Protein AF-A0A0R5RPU9-F1 (afdb_monomer_lite)

Secondary structure (DSSP, 8-state):
-HHHHHHHHHHHHHHHHHHHHHHHHHHHHHHHHHHHHHHHHHHTHHHHHHHHHHTTPPP--TTS--------

Foldseek 3Di:
DPVVVVVVVVVVVVVVVVVVVVVVVVVVVVVVVVVVVVVVVVVVVVVVVVVCVVVVNDDQDPVNDDDDDDDD

Sequence (72 aa):
RFAVVTVQDQSRLHFIALDKAQKQEIKLDQDYARLKLDQARLANHKLIKVAAEKQRLKPPGADNTVMVERKK

pLDDT: mean 76.88, std 11.92, range [54.25, 95.12]

Radius of gyration: 26.76 Å; chains: 1; bounding box: 48×39×69 Å

Structure (mmCIF, N/CA/C/O backbone):
data_AF-A0A0R5RPU9-F1
#
_entry.id   AF-A0A0R5RPU9-F1
#
loop_
_atom_site.group_PDB
_atom_site.id
_atom_site.type_symbol
_atom_site.label_atom_id
_atom_site.label_alt_id
_atom_site.label_comp_id
_atom_site.label_asym_id
_atom_site.label_entity_id
_atom_site.label_seq_id
_atom_site.pdbx_PDB_ins_code
_atom_site.Cartn_x
_atom_site.Cartn_y
_atom_site.Cartn_z
_atom_site.occupancy
_atom_site.B_iso_or_equiv
_atom_site.auth_seq_id
_atom_site.auth_comp_id
_atom_site.auth_asym_id
_atom_site.auth_atom_id
_atom_site.pdbx_PDB_model_num
ATOM 1 N N . ARG A 1 1 ? -27.377 6.591 39.037 1.00 56.19 1 ARG A N 1
ATOM 2 C CA . ARG A 1 1 ? -25.932 6.870 38.810 1.00 56.19 1 ARG A CA 1
ATOM 3 C C . ARG A 1 1 ? -25.236 5.888 37.843 1.00 56.19 1 ARG A C 1
ATOM 5 O O . ARG A 1 1 ? -24.099 6.152 37.493 1.00 56.19 1 ARG A O 1
ATOM 12 N N . PHE A 1 2 ? -25.896 4.839 37.328 1.00 61.19 2 PHE A N 1
ATOM 13 C CA . PHE A 1 2 ? -25.287 3.858 36.402 1.00 61.19 2 PHE A CA 1
ATOM 14 C C . PHE A 1 2 ? -25.306 4.251 34.907 1.00 61.19 2 PHE A C 1
ATOM 16 O O . PHE A 1 2 ? -24.413 3.864 34.158 1.00 61.19 2 PHE A O 1
ATOM 23 N N . ALA A 1 3 ? -26.277 5.062 34.471 1.00 63.56 3 ALA A N 1
ATOM 24 C CA . ALA A 1 3 ? -26.407 5.482 33.068 1.00 63.56 3 ALA A CA 1
ATOM 25 C C . ALA A 1 3 ? -25.262 6.398 32.582 1.00 63.56 3 ALA A C 1
ATOM 27 O O . ALA A 1 3 ? -24.862 6.346 31.428 1.00 63.56 3 ALA A O 1
ATOM 28 N N . VAL A 1 4 ? -24.692 7.223 33.465 1.00 65.38 4 VAL A N 1
ATOM 29 C CA . VAL A 1 4 ? -23.592 8.133 33.090 1.00 65.38 4 VAL A CA 1
ATOM 30 C C . VAL A 1 4 ? -22.291 7.362 32.854 1.00 65.38 4 VAL A C 1
ATOM 32 O O . VAL A 1 4 ? -21.559 7.661 31.917 1.00 65.38 4 VAL A O 1
ATOM 35 N N . VAL A 1 5 ? -22.029 6.331 33.664 1.00 67.62 5 VAL A N 1
ATOM 36 C CA . VAL A 1 5 ? -20.815 5.505 33.558 1.00 67.62 5 VAL A CA 1
ATOM 37 C C . VAL A 1 5 ? -20.821 4.685 32.267 1.00 67.62 5 VAL A C 1
ATOM 39 O O . VAL A 1 5 ? -19.800 4.585 31.598 1.00 67.62 5 VAL A O 1
ATOM 42 N N . THR A 1 6 ? -21.981 4.158 31.875 1.00 69.81 6 THR A N 1
ATOM 43 C CA . THR A 1 6 ? -22.139 3.394 30.626 1.00 69.81 6 THR A CA 1
ATOM 44 C C . THR A 1 6 ? -21.961 4.267 29.382 1.00 69.81 6 THR A C 1
ATOM 46 O O . THR A 1 6 ? -21.277 3.858 28.448 1.00 69.81 6 THR A O 1
ATOM 49 N N . VAL A 1 7 ? -22.478 5.501 29.385 1.00 70.31 7 VAL A N 1
ATOM 50 C CA . VAL A 1 7 ? -22.267 6.461 28.283 1.00 70.31 7 VAL A CA 1
ATOM 51 C C . VAL A 1 7 ? -20.806 6.922 28.195 1.00 70.31 7 VAL A C 1
ATOM 53 O O . VAL A 1 7 ? -20.268 7.071 27.094 1.00 70.31 7 VAL A O 1
ATOM 56 N N . GLN A 1 8 ? -20.136 7.116 29.337 1.00 71.50 8 GLN A N 1
ATOM 57 C CA . GLN A 1 8 ? -18.709 7.454 29.377 1.00 71.50 8 GLN A CA 1
ATOM 58 C C . GLN A 1 8 ? -17.833 6.312 28.849 1.00 71.50 8 GLN A C 1
ATOM 60 O O . GLN A 1 8 ? -16.895 6.564 28.091 1.00 71.50 8 GLN A O 1
ATOM 65 N N . ASP A 1 9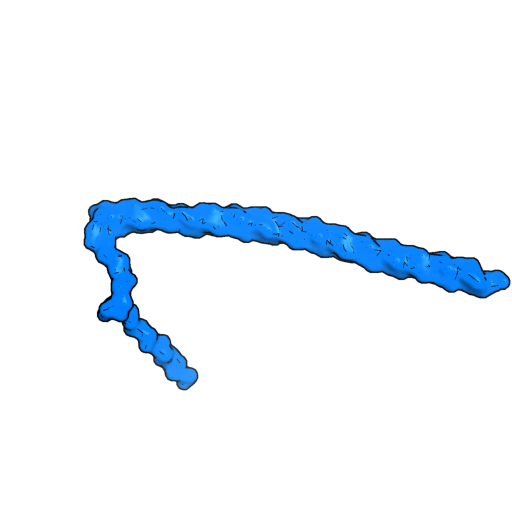 ? -18.158 5.067 29.199 1.00 74.00 9 ASP A N 1
ATOM 66 C CA . ASP A 1 9 ? -17.433 3.888 28.726 1.00 74.00 9 ASP A CA 1
ATOM 67 C C . ASP A 1 9 ? -17.603 3.683 27.210 1.00 74.00 9 ASP A C 1
ATOM 69 O O . ASP A 1 9 ? -16.620 3.538 26.482 1.00 74.00 9 ASP A O 1
ATOM 73 N N . GLN A 1 10 ? -18.829 3.815 26.692 1.00 76.00 10 GLN A N 1
ATOM 74 C CA . GLN A 1 10 ? -19.097 3.749 25.250 1.00 76.00 10 GLN A CA 1
ATOM 75 C C . GLN A 1 10 ? -18.375 4.853 24.472 1.00 76.00 10 GLN A C 1
ATOM 77 O O . GLN A 1 10 ? -17.727 4.577 23.462 1.00 76.00 10 GLN A O 1
ATOM 82 N N . SER A 1 11 ? -18.418 6.094 24.964 1.00 77.50 11 SER A N 1
ATOM 83 C CA . SER A 1 11 ? -17.697 7.219 24.350 1.00 77.50 11 SER A CA 1
ATOM 84 C C . SER A 1 11 ? -16.194 6.945 24.258 1.00 77.50 11 SER A C 1
ATOM 86 O O . SER A 1 11 ? -15.565 7.211 23.232 1.00 77.50 11 SER A O 1
ATOM 88 N N . ARG A 1 12 ? -15.6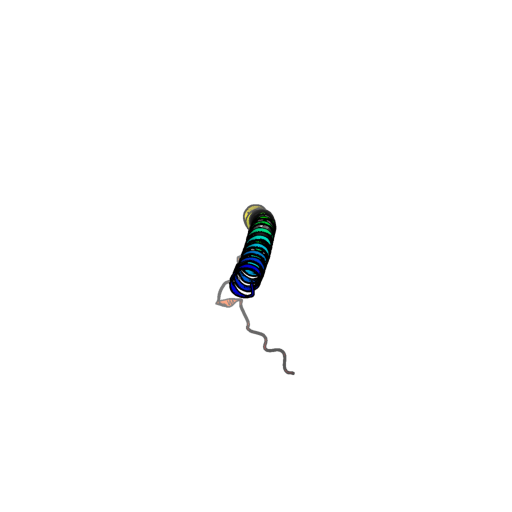15 6.349 25.307 1.00 82.50 12 ARG A N 1
ATOM 89 C CA . ARG A 1 12 ? -14.201 5.971 25.335 1.00 82.50 12 ARG A CA 1
ATOM 90 C C . ARG A 1 12 ? -13.882 4.878 24.314 1.00 82.50 12 ARG A C 1
ATOM 92 O O . ARG A 1 12 ? -12.873 4.983 23.619 1.00 82.50 12 ARG A O 1
ATOM 99 N N . LEU A 1 13 ? -14.732 3.859 24.190 1.00 85.12 13 LEU A N 1
ATOM 100 C CA . LEU A 1 13 ? -14.561 2.787 23.205 1.00 85.12 13 LEU A CA 1
ATOM 101 C C . LEU A 1 13 ? -14.634 3.311 21.765 1.00 85.12 13 LEU A C 1
ATOM 103 O O . LEU A 1 13 ? -13.793 2.945 20.943 1.00 85.12 13 LEU A O 1
ATOM 107 N N . HIS A 1 14 ? -15.576 4.212 21.475 1.00 83.00 14 HIS A N 1
ATOM 108 C CA . HIS A 1 14 ? -15.679 4.858 20.165 1.00 83.00 14 HIS A CA 1
ATOM 109 C C . HIS A 1 14 ? -14.443 5.697 19.838 1.00 83.00 14 HIS A C 1
ATOM 111 O O . HIS A 1 14 ? -13.921 5.600 18.729 1.00 83.00 14 HIS A O 1
ATOM 117 N N . PHE A 1 15 ? -13.925 6.458 20.805 1.00 85.44 15 PHE A N 1
ATOM 118 C CA . PHE A 1 15 ? -12.702 7.236 20.612 1.00 85.44 15 PHE A CA 1
ATOM 119 C C . PHE A 1 15 ? -11.487 6.343 20.324 1.00 85.44 15 PHE A C 1
ATOM 121 O O . PHE A 1 15 ? -10.719 6.617 19.408 1.00 85.44 15 PHE A O 1
ATOM 128 N N . ILE A 1 16 ? -11.343 5.230 21.052 1.00 87.12 16 ILE A N 1
ATOM 129 C CA . ILE A 1 16 ? -10.262 4.261 20.817 1.00 87.12 16 ILE A CA 1
ATOM 130 C C . ILE A 1 16 ? -10.379 3.633 19.423 1.00 87.12 16 ILE A C 1
ATOM 132 O O . ILE A 1 16 ? -9.366 3.439 18.752 1.00 87.12 16 ILE A O 1
ATOM 136 N N . ALA A 1 17 ? -11.591 3.290 18.984 1.00 89.94 17 ALA A N 1
ATOM 137 C CA . ALA A 1 17 ? -11.812 2.743 17.648 1.00 89.94 17 ALA A CA 1
ATOM 138 C C . ALA A 1 17 ? -11.450 3.759 16.553 1.00 89.94 17 ALA A C 1
ATOM 140 O O . ALA A 1 17 ? -10.806 3.393 15.570 1.00 89.94 17 ALA A O 1
ATOM 141 N N . LEU A 1 18 ? -11.805 5.030 16.753 1.00 91.12 18 LEU A N 1
ATOM 142 C CA . LEU A 1 18 ? -11.517 6.111 15.817 1.00 91.12 18 LEU A CA 1
ATOM 143 C C . LEU A 1 18 ? -10.013 6.413 15.729 1.00 91.12 18 LEU A C 1
ATOM 145 O O . LEU A 1 18 ? -9.473 6.467 14.628 1.00 91.12 18 LEU A O 1
ATOM 149 N N . ASP A 1 19 ? -9.315 6.499 16.864 1.00 91.50 19 ASP A N 1
ATOM 150 C CA . ASP A 1 19 ? -7.854 6.675 16.909 1.00 91.50 19 ASP A CA 1
ATOM 151 C C . ASP A 1 19 ? -7.117 5.507 16.227 1.00 91.50 19 ASP A C 1
ATOM 153 O O . ASP A 1 19 ? -6.165 5.708 15.469 1.00 91.50 19 ASP A O 1
ATOM 157 N N . LYS A 1 20 ? -7.586 4.267 16.427 1.00 92.44 20 LYS A N 1
ATOM 158 C CA . LYS A 1 20 ? -7.039 3.093 15.726 1.00 92.44 20 LYS A CA 1
ATOM 159 C C . LYS A 1 20 ? -7.239 3.181 14.214 1.00 92.44 20 LYS A C 1
ATOM 161 O O . LYS A 1 20 ? -6.298 2.898 13.474 1.00 92.44 20 LYS A O 1
ATOM 166 N N . ALA A 1 21 ? -8.430 3.572 13.763 1.00 90.75 21 ALA A N 1
ATOM 167 C CA . ALA A 1 21 ? -8.730 3.720 12.342 1.00 90.75 21 ALA A CA 1
ATOM 168 C C . ALA A 1 21 ? -7.862 4.811 11.693 1.00 90.75 21 ALA A C 1
ATOM 170 O O . ALA A 1 21 ? -7.245 4.557 10.662 1.00 90.75 21 ALA A O 1
ATOM 171 N N . GLN A 1 22 ? -7.717 5.969 12.345 1.00 90.88 22 GLN A N 1
ATOM 172 C CA . GLN A 1 2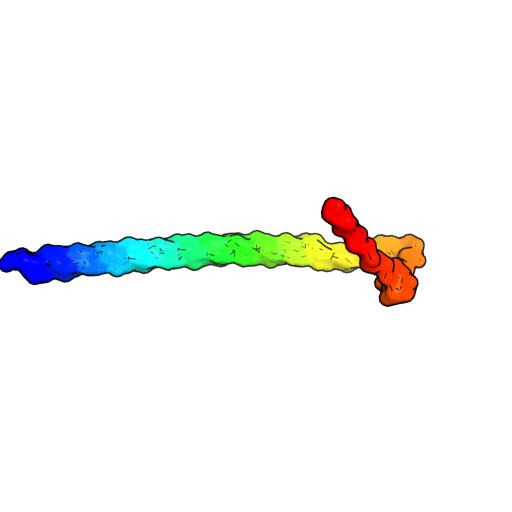2 ? -6.856 7.061 11.874 1.00 90.88 22 GLN A CA 1
ATOM 173 C C . GLN A 1 22 ? -5.385 6.638 11.767 1.00 90.88 22 GLN A C 1
ATOM 175 O O . GLN A 1 22 ? -4.717 6.908 10.772 1.00 90.88 22 GLN A O 1
ATOM 180 N N . LYS A 1 23 ? -4.862 5.914 12.763 1.00 92.44 23 LYS A N 1
ATOM 181 C CA . LYS A 1 23 ? -3.493 5.373 12.702 1.00 92.44 23 LYS A CA 1
ATOM 182 C C . LYS A 1 23 ? -3.308 4.395 11.545 1.00 92.44 23 LYS A C 1
ATOM 184 O O . LYS A 1 23 ? -2.233 4.345 10.948 1.00 92.44 23 LYS A O 1
ATOM 189 N N . GLN A 1 24 ? -4.336 3.610 11.241 1.00 92.69 24 GLN A N 1
ATOM 190 C CA . GLN A 1 24 ? -4.297 2.662 10.137 1.00 92.69 24 GLN A CA 1
ATOM 191 C C . GLN A 1 24 ? -4.334 3.359 8.774 1.00 92.69 24 GLN A C 1
ATOM 193 O O . GLN A 1 24 ? -3.597 2.947 7.882 1.00 92.69 24 GLN A O 1
ATOM 198 N N . GLU A 1 25 ? -5.108 4.433 8.637 1.00 92.81 25 GLU A N 1
ATOM 199 C CA . GLU A 1 25 ? -5.125 5.292 7.447 1.00 92.81 25 GLU A CA 1
ATOM 200 C C . GLU A 1 25 ? -3.737 5.888 7.170 1.00 92.81 25 GLU A C 1
ATOM 202 O O . GLU A 1 25 ? -3.181 5.676 6.096 1.00 92.81 25 GLU A O 1
ATOM 207 N N . ILE A 1 26 ? -3.100 6.490 8.182 1.00 93.94 26 ILE A N 1
ATOM 208 C CA . ILE A 1 26 ? -1.740 7.047 8.054 1.00 93.94 26 ILE A CA 1
ATOM 209 C C . ILE A 1 26 ? -0.737 5.977 7.605 1.00 93.94 26 ILE A C 1
ATOM 211 O O . ILE A 1 26 ? 0.142 6.236 6.781 1.00 93.94 26 ILE A O 1
ATOM 215 N N . LYS A 1 27 ? -0.846 4.760 8.150 1.00 94.38 27 LYS A N 1
ATOM 216 C CA . LYS A 1 27 ? 0.033 3.651 7.767 1.00 94.38 27 LYS A CA 1
ATOM 217 C C . LYS A 1 27 ? -0.177 3.249 6.305 1.00 94.38 27 LYS 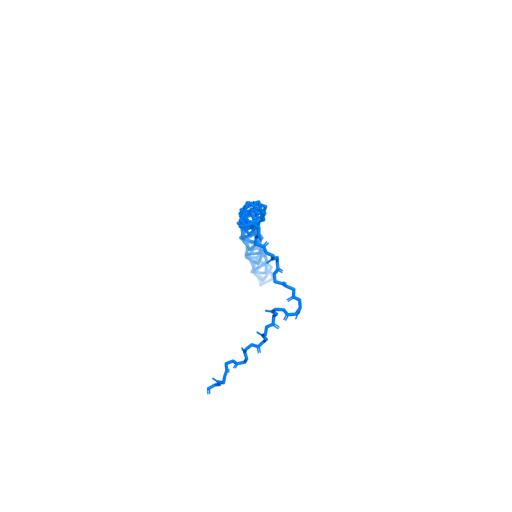A C 1
ATOM 219 O O . LYS A 1 27 ? 0.802 3.051 5.589 1.00 94.38 27 LYS A O 1
ATOM 224 N N . LEU A 1 28 ? -1.432 3.147 5.867 1.00 95.12 28 LEU A N 1
ATOM 225 C CA . LEU A 1 28 ? -1.772 2.812 4.484 1.00 95.12 28 LEU A CA 1
ATOM 226 C C . LEU A 1 28 ? -1.259 3.870 3.506 1.00 95.12 28 LEU A C 1
ATOM 228 O O . LEU A 1 28 ? -0.684 3.506 2.483 1.00 95.12 28 LEU A O 1
ATOM 232 N N . ASP A 1 29 ? -1.377 5.153 3.843 1.00 94.06 29 ASP A N 1
ATOM 233 C CA . ASP A 1 29 ? -0.852 6.244 3.018 1.00 94.06 29 ASP A CA 1
ATOM 234 C C . ASP A 1 29 ? 0.671 6.172 2.867 1.00 94.06 29 ASP A C 1
ATOM 236 O O . ASP A 1 29 ? 1.208 6.337 1.767 1.00 94.06 29 ASP A O 1
ATOM 240 N N . GLN A 1 30 ? 1.386 5.876 3.957 1.00 93.94 30 GLN A N 1
ATOM 241 C CA . GLN A 1 30 ? 2.838 5.688 3.923 1.00 93.94 30 GLN A CA 1
ATOM 242 C C . GLN A 1 30 ? 3.240 4.488 3.062 1.00 93.94 30 GLN A C 1
ATOM 244 O O . GLN A 1 30 ? 4.170 4.587 2.257 1.00 93.94 30 GLN A O 1
ATOM 249 N N . ASP A 1 31 ? 2.547 3.361 3.212 1.00 94.38 31 ASP A N 1
ATOM 250 C CA . ASP A 1 31 ? 2.820 2.154 2.434 1.00 94.38 31 ASP A CA 1
ATOM 251 C C . ASP A 1 31 ? 2.485 2.362 0.949 1.00 94.38 31 ASP A C 1
ATOM 253 O O . ASP A 1 31 ? 3.255 1.951 0.078 1.00 94.38 31 ASP A O 1
ATOM 257 N N . TYR A 1 32 ? 1.412 3.092 0.638 1.00 93.56 32 TYR A N 1
ATOM 258 C CA . TYR A 1 32 ? 1.065 3.470 -0.730 1.00 93.56 32 TYR A CA 1
ATOM 259 C C . TYR A 1 32 ? 2.104 4.409 -1.355 1.00 93.56 32 TYR A C 1
ATOM 261 O O . TYR A 1 32 ? 2.502 4.222 -2.508 1.00 93.56 32 TYR A O 1
ATOM 269 N N . ALA A 1 33 ? 2.608 5.387 -0.597 1.00 92.12 33 ALA A N 1
ATOM 270 C CA . ALA A 1 33 ? 3.679 6.264 -1.058 1.00 92.12 33 ALA A CA 1
ATOM 271 C C . ALA A 1 33 ? 4.960 5.476 -1.381 1.00 92.12 33 ALA A C 1
ATOM 273 O O . ALA A 1 33 ? 5.570 5.700 -2.430 1.00 92.12 33 ALA A O 1
ATOM 274 N N . ARG A 1 34 ? 5.337 4.510 -0.530 1.00 92.00 34 ARG A N 1
ATOM 275 C CA . ARG A 1 34 ? 6.463 3.596 -0.793 1.00 92.00 34 ARG A CA 1
ATOM 276 C C . ARG A 1 34 ? 6.232 2.771 -2.052 1.00 92.00 34 ARG A C 1
ATOM 278 O O . ARG A 1 34 ? 7.091 2.757 -2.929 1.00 92.00 34 ARG A O 1
ATOM 285 N N . LEU A 1 35 ? 5.052 2.166 -2.186 1.00 91.81 35 LEU A N 1
ATOM 286 C CA . LEU A 1 35 ? 4.701 1.366 -3.356 1.00 91.81 35 LEU A CA 1
ATOM 287 C C . LEU A 1 35 ? 4.779 2.185 -4.649 1.00 91.81 35 LEU A C 1
ATOM 289 O O . LEU A 1 35 ? 5.278 1.697 -5.660 1.00 91.81 35 LEU A O 1
ATOM 293 N N . LYS A 1 36 ? 4.338 3.446 -4.625 1.00 88.50 36 LYS A N 1
ATOM 294 C CA . LYS A 1 36 ? 4.428 4.353 -5.775 1.00 88.50 36 LYS A CA 1
ATOM 295 C C . LYS A 1 36 ? 5.879 4.652 -6.161 1.00 88.50 36 LYS A C 1
ATOM 297 O O . LYS A 1 36 ? 6.196 4.703 -7.350 1.00 88.50 36 LYS A O 1
ATOM 302 N N . LEU A 1 37 ? 6.767 4.830 -5.181 1.00 86.69 37 LEU A N 1
ATOM 303 C CA . LEU A 1 37 ? 8.201 5.005 -5.431 1.00 86.69 37 LEU A CA 1
ATOM 304 C C . LEU A 1 37 ? 8.832 3.736 -6.007 1.00 86.69 37 LEU A C 1
ATOM 306 O O . LEU A 1 37 ? 9.579 3.820 -6.981 1.00 86.69 37 LEU A O 1
ATOM 310 N N . ASP A 1 38 ? 8.494 2.568 -5.466 1.00 86.44 38 ASP A N 1
ATOM 311 C CA . ASP A 1 38 ? 8.975 1.285 -5.980 1.00 86.44 38 ASP A CA 1
ATOM 312 C C . ASP A 1 38 ? 8.458 1.021 -7.395 1.00 86.44 38 ASP A C 1
ATOM 314 O O . ASP A 1 38 ? 9.221 0.613 -8.269 1.00 86.44 38 ASP A O 1
ATOM 318 N N . GLN A 1 39 ? 7.195 1.344 -7.673 1.00 83.56 39 GLN A N 1
ATOM 319 C CA . GLN A 1 39 ? 6.635 1.276 -9.016 1.00 83.56 39 GLN A CA 1
ATOM 320 C C . GLN A 1 39 ? 7.372 2.216 -9.972 1.00 83.56 39 GLN A C 1
ATOM 322 O O . GLN A 1 39 ? 7.700 1.802 -11.080 1.00 83.56 39 GLN A O 1
ATOM 327 N N . ALA A 1 40 ? 7.682 3.451 -9.566 1.00 82.69 40 ALA A N 1
ATOM 328 C CA . ALA A 1 40 ? 8.478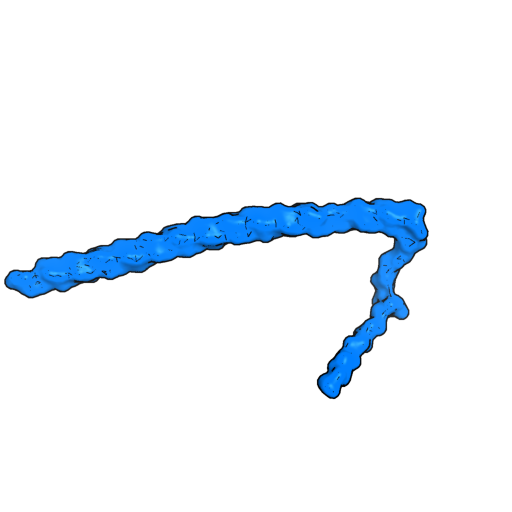 4.371 -10.379 1.00 82.69 40 ALA A CA 1
ATOM 329 C C . ALA A 1 40 ? 9.898 3.828 -10.623 1.00 82.69 40 ALA A C 1
ATOM 331 O O . ALA A 1 40 ? 10.408 3.883 -11.744 1.00 82.69 40 ALA A O 1
ATOM 332 N N . ARG A 1 41 ? 10.513 3.231 -9.596 1.00 77.69 41 ARG A N 1
ATOM 333 C CA . ARG A 1 41 ? 11.828 2.591 -9.688 1.00 77.69 41 ARG A CA 1
ATOM 334 C C . ARG A 1 41 ? 11.815 1.395 -10.637 1.00 77.69 41 ARG A C 1
ATOM 336 O O . ARG A 1 41 ? 12.749 1.257 -11.420 1.00 77.69 41 ARG A O 1
ATOM 343 N N . LEU A 1 42 ? 10.774 0.567 -10.608 1.00 75.06 42 LEU A N 1
ATOM 344 C CA . LEU A 1 42 ? 10.586 -0.565 -11.520 1.00 75.06 42 LEU A CA 1
ATOM 345 C C . LEU A 1 42 ? 10.199 -0.108 -12.934 1.00 75.06 42 LEU A C 1
ATOM 347 O O . LEU A 1 42 ? 10.648 -0.695 -13.914 1.00 75.06 42 LEU A O 1
ATOM 351 N N . ALA A 1 43 ? 9.437 0.980 -13.069 1.00 66.50 43 ALA A N 1
ATOM 352 C CA . ALA A 1 43 ? 9.087 1.593 -14.351 1.00 66.50 43 ALA A CA 1
ATOM 353 C C . ALA A 1 43 ? 10.302 2.189 -15.091 1.00 66.50 43 ALA A C 1
ATOM 355 O O . ALA A 1 43 ? 10.232 2.409 -16.306 1.00 66.50 43 ALA A O 1
ATOM 356 N N . ASN A 1 44 ? 11.465 2.301 -14.429 1.00 63.31 44 ASN A N 1
ATOM 357 C CA . ASN A 1 44 ? 12.764 2.390 -15.113 1.00 63.31 44 ASN A CA 1
ATOM 358 C C . ASN A 1 44 ? 13.069 1.169 -16.000 1.00 63.31 44 ASN A C 1
ATOM 360 O O . ASN A 1 44 ? 14.127 1.109 -16.615 1.00 63.31 44 ASN A O 1
ATOM 364 N N . HIS A 1 45 ? 12.131 0.240 -16.180 1.00 61.56 45 HIS A N 1
ATOM 365 C CA . HIS A 1 45 ? 12.043 -0.657 -17.324 1.00 61.56 45 HIS A CA 1
ATOM 366 C C . HIS A 1 45 ? 12.274 0.045 -18.680 1.00 61.56 45 HIS A C 1
ATOM 368 O O . HIS A 1 45 ? 12.701 -0.608 -19.626 1.00 61.56 45 HIS A O 1
ATOM 374 N N . LYS A 1 46 ? 12.099 1.375 -18.786 1.00 63.06 46 LYS A N 1
ATOM 375 C CA . LYS A 1 46 ? 12.626 2.165 -19.918 1.00 63.06 46 LYS A CA 1
ATOM 376 C C . LYS A 1 46 ? 14.139 1.992 -20.119 1.00 63.06 46 LYS A C 1
ATOM 378 O O . LYS A 1 46 ? 14.563 1.798 -21.247 1.00 63.06 46 LYS A O 1
ATOM 383 N N . LEU A 1 47 ? 14.947 2.006 -19.059 1.00 65.75 47 LEU A N 1
ATOM 384 C CA . LEU A 1 47 ? 16.396 1.772 -19.130 1.00 65.75 47 LEU A CA 1
ATOM 385 C C . LEU A 1 47 ? 16.719 0.341 -19.561 1.00 65.75 47 LEU A C 1
ATOM 387 O O . LEU A 1 47 ? 17.622 0.144 -20.366 1.00 65.75 47 LEU A O 1
ATOM 391 N N . ILE A 1 48 ? 15.959 -0.645 -19.072 1.00 68.38 48 ILE A N 1
ATOM 392 C CA . ILE A 1 48 ? 16.113 -2.048 -19.484 1.00 68.38 48 ILE A CA 1
ATOM 393 C C . ILE A 1 48 ? 15.760 -2.203 -20.966 1.00 68.38 48 ILE A C 1
ATOM 395 O O . ILE A 1 48 ? 16.516 -2.825 -21.702 1.00 68.38 48 ILE A O 1
ATOM 399 N N . LYS A 1 49 ? 14.665 -1.586 -21.428 1.00 67.81 49 LYS A N 1
ATOM 400 C CA . LYS A 1 49 ? 14.276 -1.568 -22.845 1.00 67.81 49 LYS A CA 1
ATOM 401 C C . LYS A 1 49 ? 15.325 -0.884 -23.719 1.00 67.81 49 LYS A C 1
ATOM 403 O O . LYS A 1 49 ? 15.741 -1.463 -24.709 1.00 67.81 49 LYS A O 1
ATOM 408 N N . VAL A 1 50 ? 15.826 0.282 -23.313 1.00 70.69 50 VAL A N 1
ATOM 409 C CA . VAL A 1 50 ? 16.890 1.002 -24.034 1.00 70.69 50 VAL A CA 1
ATOM 410 C C . VAL A 1 50 ? 18.189 0.187 -24.075 1.00 70.69 50 VAL A C 1
ATOM 412 O O . VAL A 1 50 ? 18.868 0.155 -25.100 1.00 70.69 50 VAL A O 1
ATOM 415 N N . ALA A 1 51 ? 18.556 -0.493 -22.986 1.00 70.75 51 ALA A N 1
ATOM 416 C CA . ALA A 1 51 ? 19.714 -1.386 -22.961 1.00 70.75 51 ALA A CA 1
ATOM 417 C C . ALA A 1 51 ? 19.506 -2.622 -23.855 1.00 70.75 51 ALA A C 1
ATOM 419 O O . ALA A 1 51 ? 20.420 -3.007 -24.583 1.00 70.75 51 ALA A O 1
ATOM 420 N N . ALA A 1 52 ? 18.302 -3.197 -23.852 1.00 72.75 52 ALA A N 1
ATOM 421 C CA . ALA A 1 52 ? 17.928 -4.321 -24.703 1.00 72.75 52 ALA A CA 1
ATOM 422 C C . ALA A 1 52 ? 17.948 -3.946 -26.193 1.00 72.75 52 ALA A C 1
ATOM 424 O O . ALA A 1 52 ? 18.514 -4.683 -26.996 1.00 72.75 52 ALA A O 1
ATOM 425 N N . GLU A 1 53 ? 17.431 -2.771 -26.557 1.00 73.25 53 GLU A N 1
ATOM 426 C CA . GLU A 1 53 ? 17.500 -2.222 -27.916 1.00 73.25 53 GLU A CA 1
ATOM 427 C C . GLU A 1 53 ? 18.952 -1.999 -28.360 1.00 73.25 53 GLU A C 1
ATOM 429 O O . GLU A 1 53 ? 19.336 -2.433 -29.448 1.00 73.25 53 GLU A O 1
ATOM 434 N N . LYS A 1 54 ? 19.797 -1.409 -27.498 1.00 74.75 54 LYS A N 1
ATOM 435 C CA . LYS A 1 54 ? 21.239 -1.238 -27.764 1.00 74.75 54 LYS A CA 1
ATOM 436 C C . LYS A 1 54 ? 21.952 -2.567 -28.016 1.00 74.75 54 LYS A C 1
ATOM 438 O O . LYS A 1 54 ? 22.840 -2.629 -28.861 1.00 74.75 54 LYS A O 1
ATOM 443 N N . GLN A 1 55 ? 21.565 -3.621 -27.302 1.00 77.62 55 GLN A N 1
ATOM 444 C CA . GLN A 1 55 ? 22.127 -4.965 -27.453 1.00 77.62 55 GLN A CA 1
ATOM 445 C C . GLN A 1 55 ? 21.407 -5.814 -28.517 1.00 77.62 55 GLN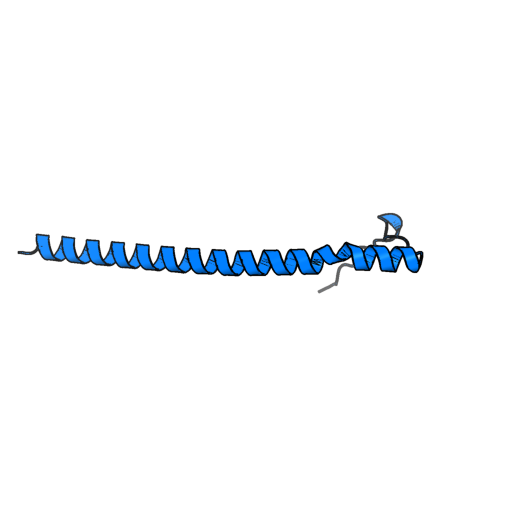 A C 1
ATOM 447 O O . GLN A 1 55 ? 21.746 -6.983 -28.685 1.00 77.62 55 GLN A O 1
ATOM 452 N N . ARG A 1 56 ? 20.435 -5.246 -29.254 1.00 74.94 56 ARG A N 1
ATOM 453 C CA . ARG A 1 56 ? 19.585 -5.950 -30.238 1.00 74.94 56 ARG A CA 1
ATOM 454 C C . ARG A 1 56 ? 18.906 -7.205 -29.668 1.00 74.94 56 ARG A C 1
ATOM 456 O O . ARG A 1 56 ? 18.649 -8.166 -30.394 1.00 74.94 56 ARG A O 1
ATOM 463 N N . LEU A 1 57 ? 18.619 -7.202 -28.369 1.00 69.00 57 LEU A N 1
ATOM 464 C CA . LEU A 1 57 ? 17.930 -8.293 -27.696 1.00 69.00 57 LEU A CA 1
ATOM 465 C C . LEU A 1 57 ? 16.461 -8.286 -28.120 1.00 69.00 57 LEU A C 1
ATOM 467 O O . LEU A 1 57 ? 15.772 -7.271 -28.019 1.00 69.00 57 LEU A O 1
ATOM 471 N N . LYS A 1 58 ? 15.979 -9.430 -28.609 1.00 67.62 58 LYS A N 1
ATOM 472 C CA . LYS A 1 58 ? 14.565 -9.601 -28.941 1.00 67.62 58 LYS A CA 1
ATOM 473 C C . LYS A 1 58 ? 13.779 -9.832 -27.647 1.00 67.62 58 LYS A C 1
ATOM 475 O O . LYS A 1 58 ? 14.215 -10.648 -26.832 1.00 67.62 58 LYS A O 1
ATOM 480 N N . PRO A 1 59 ? 12.641 -9.148 -27.437 1.00 64.62 59 PRO A N 1
ATOM 481 C CA . PRO A 1 59 ? 11.763 -9.481 -26.327 1.00 64.62 59 PRO A CA 1
ATOM 482 C C . PRO A 1 59 ? 11.317 -10.947 -26.464 1.00 64.62 59 PRO A C 1
ATOM 484 O O . PRO A 1 59 ? 11.069 -11.394 -27.588 1.00 64.62 59 PRO A O 1
ATOM 487 N N . PRO A 1 60 ? 11.247 -11.712 -25.361 1.00 67.69 60 PRO A N 1
ATOM 488 C CA . PRO A 1 60 ? 10.772 -13.087 -25.410 1.00 67.69 60 PRO A CA 1
ATOM 489 C C . PRO A 1 60 ? 9.322 -13.086 -25.900 1.00 67.69 60 PRO A C 1
ATOM 491 O O . PRO A 1 60 ? 8.442 -12.505 -25.265 1.00 67.69 60 PRO A O 1
ATOM 494 N N . GLY A 1 61 ? 9.093 -13.674 -27.072 1.00 68.88 61 GLY A N 1
ATOM 495 C CA . GLY A 1 61 ? 7.758 -13.897 -27.602 1.00 68.88 61 GLY A CA 1
ATOM 496 C C . GLY A 1 61 ? 7.125 -15.154 -27.005 1.00 68.88 61 GLY A C 1
ATOM 497 O O . GLY A 1 61 ? 7.761 -15.924 -26.276 1.00 68.88 61 GLY A O 1
ATOM 498 N N . ALA A 1 62 ? 5.845 -15.362 -27.313 1.00 61.34 62 ALA A N 1
ATOM 499 C CA . ALA A 1 62 ? 5.111 -16.564 -26.912 1.00 61.34 62 ALA A CA 1
ATOM 500 C C . ALA A 1 62 ? 5.746 -17.855 -27.472 1.00 61.34 62 ALA A C 1
ATOM 502 O O . ALA A 1 62 ? 5.594 -18.920 -26.889 1.00 61.34 62 ALA A O 1
ATOM 503 N N . ASP A 1 63 ? 6.506 -17.736 -28.561 1.00 65.19 63 ASP A N 1
ATOM 504 C CA . ASP A 1 63 ? 7.333 -18.770 -29.184 1.00 65.19 63 ASP A CA 1
ATOM 505 C C . ASP A 1 63 ? 8.573 -19.166 -28.358 1.00 65.19 63 ASP A C 1
ATOM 507 O O . ASP A 1 63 ? 9.050 -20.290 -28.475 1.00 65.19 63 ASP A O 1
ATOM 511 N N . ASN A 1 64 ? 9.071 -18.274 -27.495 1.00 63.22 64 ASN A N 1
ATOM 512 C CA . ASN A 1 64 ? 10.274 -18.479 -26.675 1.00 63.22 64 ASN A CA 1
ATOM 513 C C . ASN A 1 64 ? 9.974 -18.678 -25.178 1.00 63.22 64 ASN A C 1
ATOM 515 O O . ASN A 1 64 ? 10.897 -18.740 -24.364 1.00 63.22 64 ASN A O 1
ATOM 519 N N . THR A 1 65 ? 8.698 -18.757 -24.793 1.00 67.44 65 THR A N 1
ATOM 520 C CA . THR A 1 65 ? 8.289 -18.908 -23.391 1.00 67.44 65 THR A CA 1
ATOM 521 C C . THR A 1 65 ? 7.896 -20.357 -23.115 1.00 67.44 65 THR A C 1
ATOM 523 O O . THR A 1 65 ? 6.845 -20.809 -23.559 1.00 67.44 65 THR A O 1
ATOM 526 N N . VAL A 1 66 ? 8.714 -21.092 -22.355 1.00 67.38 66 VAL A N 1
ATOM 527 C CA . VAL A 1 66 ? 8.376 -22.448 -21.886 1.00 67.38 66 VAL A CA 1
ATOM 528 C C . VAL A 1 66 ? 7.990 -22.383 -20.410 1.00 67.38 66 VAL A C 1
ATOM 530 O O . VAL A 1 66 ? 8.785 -21.963 -19.571 1.00 67.38 66 VAL A O 1
ATOM 533 N N . MET A 1 67 ? 6.764 -22.800 -20.088 1.00 66.38 67 MET A N 1
ATOM 534 C CA . MET A 1 67 ? 6.310 -22.951 -18.704 1.00 66.38 67 MET A CA 1
ATOM 535 C C . MET A 1 67 ? 6.992 -24.173 -18.085 1.00 66.38 67 MET A C 1
ATOM 537 O O . MET A 1 67 ? 6.754 -25.300 -18.511 1.00 66.38 67 MET A O 1
ATOM 541 N N . VAL A 1 68 ? 7.852 -23.955 -17.089 1.00 74.94 68 VAL A N 1
ATOM 542 C CA . VAL A 1 68 ? 8.543 -25.040 -16.382 1.00 74.94 68 VAL A CA 1
ATOM 543 C C . VAL A 1 68 ? 7.832 -25.290 -15.055 1.00 74.94 68 VAL A C 1
ATOM 545 O O . VAL A 1 68 ? 7.993 -24.526 -14.103 1.00 74.94 68 VAL A O 1
ATOM 548 N N . GLU A 1 69 ? 7.035 -26.355 -14.974 1.00 69.62 69 GLU A N 1
ATOM 549 C CA . GLU A 1 69 ? 6.508 -26.826 -13.691 1.00 69.62 69 GLU A CA 1
ATOM 550 C C . GLU A 1 69 ? 7.646 -27.432 -12.861 1.00 69.62 69 GLU A C 1
ATOM 552 O O . GLU A 1 69 ? 8.285 -28.410 -13.260 1.00 69.62 69 GLU A O 1
ATOM 557 N N . ARG A 1 70 ? 7.902 -26.872 -11.673 1.00 62.97 70 ARG A N 1
ATOM 558 C CA . ARG A 1 70 ? 8.725 -27.559 -10.672 1.00 62.97 70 ARG A CA 1
ATOM 559 C C . ARG A 1 70 ? 7.904 -28.707 -10.095 1.00 62.97 70 ARG A C 1
ATOM 561 O O . ARG A 1 70 ? 6.939 -28.466 -9.371 1.00 62.97 70 ARG A O 1
ATOM 568 N N . LYS A 1 71 ? 8.301 -29.946 -10.393 1.00 57.03 71 LYS A N 1
ATOM 569 C CA . LYS A 1 71 ? 7.816 -31.115 -9.650 1.00 57.03 71 LYS A CA 1
ATOM 570 C C . LYS A 1 71 ? 8.177 -30.942 -8.169 1.00 57.03 71 LYS A C 1
ATOM 572 O O . LYS A 1 71 ? 9.300 -30.542 -7.861 1.00 57.03 71 LYS A O 1
ATOM 577 N N . LYS A 1 72 ? 7.177 -31.168 -7.313 1.00 54.25 72 LYS A N 1
ATOM 578 C CA . LYS A 1 72 ? 7.288 -31.198 -5.849 1.00 54.25 72 LYS A CA 1
ATOM 579 C C . LYS A 1 72 ? 8.320 -32.213 -5.381 1.00 54.25 72 LYS A C 1
ATOM 581 O O . LYS A 1 72 ? 8.408 -33.280 -6.028 1.00 54.25 72 LYS A O 1
#